Protein AF-A0A7U9SQS8-F1 (afdb_monomer_lite)

Sequence (152 aa):
MKLLNTPFRVYKDAERRGDTAVMERAMGYVGEFADKAEDYQKKAEKGMEEDAKEAREKAKTEQENAIRKRKEERDEQEKRIAESRKEDTDTVSISENGKDALDGKTDPVQTGADNGIPVEETADAIKMEPVIYTKTGEASKSESGTNISVSV

Radius of gyration: 37.72 Å; chains: 1; bounding box: 74×53×96 Å

pLDDT: mean 76.4, std 20.04, range [33.5, 96.25]

Secondary structure (DSSP, 8-state):
--TTHHHHHHHHHHHHHT-HHHHHHHHHHHHHHHHHHHHHHHHHHHHHHHHHHHHHHHHHHHHHHHHHHHHHHHHHHHHHHHHHHHH-----PPPHHHHHHHHTT-----------------TTS---PPPEEPTTS-EE------------

Structure (mmCIF, N/CA/C/O backbone):
data_AF-A0A7U9SQS8-F1
#
_entry.id   AF-A0A7U9SQS8-F1
#
loop_
_atom_site.group_PDB
_atom_site.id
_atom_site.type_symbol
_atom_site.label_atom_id
_atom_site.label_alt_id
_atom_site.label_comp_id
_atom_site.label_asym_id
_atom_site.label_entity_id
_atom_site.label_seq_id
_atom_site.pdbx_PDB_ins_code
_atom_site.Cartn_x
_atom_site.Cartn_y
_atom_site.Cartn_z
_atom_site.occupancy
_atom_site.B_iso_or_equiv
_atom_site.auth_seq_id
_atom_site.auth_comp_id
_atom_site.auth_asym_id
_atom_site.auth_atom_id
_atom_site.pdbx_PDB_model_num
ATOM 1 N N . MET A 1 1 ? 3.828 -3.841 -18.978 1.00 61.91 1 MET A N 1
ATOM 2 C CA . MET A 1 1 ? 4.239 -2.457 -19.308 1.00 61.91 1 MET A CA 1
ATOM 3 C C . MET A 1 1 ? 4.655 -2.365 -20.772 1.00 61.91 1 MET A C 1
ATOM 5 O O . MET A 1 1 ? 5.559 -3.081 -21.175 1.00 61.91 1 MET A O 1
ATOM 9 N N . LYS A 1 2 ? 4.000 -1.521 -21.582 1.00 73.62 2 LYS A N 1
ATOM 10 C CA . LYS A 1 2 ? 4.376 -1.330 -23.001 1.00 73.62 2 LYS A CA 1
ATOM 11 C C . LYS A 1 2 ? 5.595 -0.412 -23.189 1.00 73.62 2 LYS A C 1
ATOM 13 O O . LYS A 1 2 ? 6.241 -0.510 -24.224 1.00 73.62 2 LYS A O 1
ATOM 18 N N . LEU A 1 3 ? 5.926 0.423 -22.196 1.00 76.75 3 LEU A N 1
ATOM 19 C CA . LEU A 1 3 ? 7.008 1.414 -22.287 1.00 76.75 3 LEU A CA 1
ATOM 20 C C . LEU A 1 3 ? 8.401 0.798 -22.477 1.00 76.75 3 LEU A C 1
ATOM 22 O O . LEU A 1 3 ? 9.167 1.298 -23.289 1.00 76.75 3 LEU A O 1
ATOM 26 N N . LEU A 1 4 ? 8.705 -0.317 -21.806 1.00 83.62 4 LEU A N 1
ATOM 27 C CA . LEU A 1 4 ? 10.008 -0.982 -21.936 1.00 83.62 4 LEU A CA 1
ATOM 28 C C . LEU A 1 4 ? 10.116 -1.848 -23.202 1.00 83.62 4 LEU A C 1
ATOM 30 O O . LEU A 1 4 ? 11.206 -2.089 -23.709 1.00 83.62 4 LEU A O 1
ATOM 34 N N . ASN A 1 5 ? 8.988 -2.292 -23.762 1.00 88.31 5 ASN A N 1
ATOM 35 C CA . ASN A 1 5 ? 8.987 -3.197 -24.915 1.00 88.31 5 ASN A CA 1
ATOM 36 C C . ASN A 1 5 ? 9.565 -2.554 -26.180 1.00 88.31 5 ASN A C 1
ATOM 38 O O . ASN A 1 5 ? 10.210 -3.237 -26.972 1.00 88.31 5 ASN A O 1
ATOM 42 N N . THR A 1 6 ? 9.322 -1.262 -26.394 1.00 89.44 6 THR A N 1
ATOM 43 C CA . THR A 1 6 ? 9.810 -0.548 -27.579 1.00 89.44 6 THR A CA 1
ATOM 44 C C . THR A 1 6 ? 11.341 -0.465 -27.617 1.00 89.44 6 THR A C 1
ATOM 46 O O . THR A 1 6 ? 11.913 -0.950 -28.595 1.00 89.44 6 THR A O 1
ATOM 49 N N . PRO A 1 7 ? 12.038 0.055 -26.587 1.00 91.69 7 PRO A N 1
ATOM 50 C CA . PRO A 1 7 ? 13.498 0.090 -26.597 1.00 91.69 7 PRO A CA 1
ATOM 51 C C . PRO A 1 7 ? 14.131 -1.309 -26.608 1.00 91.69 7 PRO A C 1
ATOM 53 O O . PRO A 1 7 ? 15.111 -1.507 -27.318 1.00 91.69 7 PRO A O 1
ATOM 56 N N . PHE A 1 8 ? 13.537 -2.320 -25.958 1.00 91.62 8 PHE A N 1
ATOM 57 C CA . PHE A 1 8 ? 14.042 -3.698 -26.060 1.00 91.62 8 PHE A CA 1
ATOM 58 C C . PHE A 1 8 ? 13.948 -4.290 -27.473 1.00 91.62 8 PHE A C 1
ATOM 60 O O . PHE A 1 8 ? 14.795 -5.093 -27.863 1.00 91.62 8 PHE A O 1
ATOM 67 N N . ARG A 1 9 ? 12.935 -3.917 -28.263 1.00 93.00 9 ARG A N 1
ATOM 68 C CA . ARG A 1 9 ? 12.841 -4.340 -29.672 1.00 93.00 9 ARG A CA 1
ATOM 69 C C . ARG A 1 9 ? 13.923 -3.685 -30.520 1.00 93.00 9 ARG A C 1
ATOM 71 O O . ARG A 1 9 ? 14.592 -4.382 -31.272 1.00 93.00 9 ARG A O 1
ATOM 78 N N . VAL A 1 10 ? 14.129 -2.381 -30.336 1.00 93.62 10 VAL A N 1
ATOM 79 C CA . VAL A 1 10 ? 15.185 -1.628 -31.029 1.00 93.62 10 VAL A CA 1
ATOM 80 C C . VAL A 1 10 ? 16.565 -2.183 -30.681 1.00 93.62 10 VAL A C 1
ATOM 82 O O . VAL A 1 10 ? 17.372 -2.388 -31.581 1.00 93.62 10 VAL A O 1
ATOM 85 N N . TYR A 1 11 ? 16.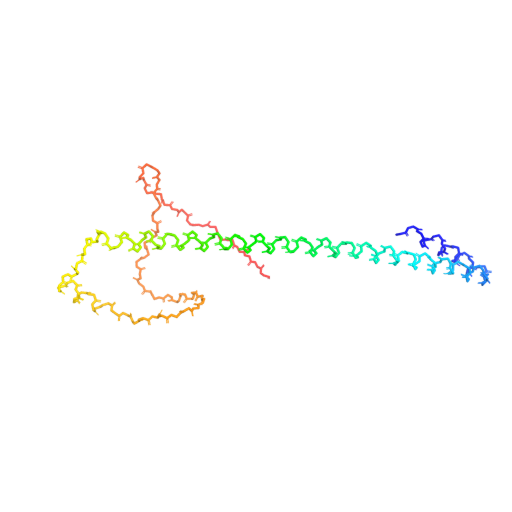804 -2.506 -29.408 1.00 93.94 11 TYR A N 1
ATOM 86 C CA . TYR A 1 11 ? 18.038 -3.148 -28.961 1.00 93.94 11 TYR A CA 1
ATOM 87 C C . TYR A 1 11 ? 18.288 -4.472 -29.694 1.00 93.94 11 TYR A C 1
ATOM 89 O O . TYR A 1 11 ? 19.339 -4.646 -30.296 1.00 93.94 11 TYR A O 1
ATOM 97 N N . LYS A 1 12 ? 17.297 -5.375 -29.728 1.00 94.25 12 LYS A N 1
ATOM 98 C CA . LYS A 1 12 ? 17.417 -6.679 -30.408 1.00 94.25 12 LYS A CA 1
ATOM 99 C C . LYS A 1 12 ? 17.632 -6.552 -31.915 1.00 94.25 12 LYS A C 1
ATOM 101 O O . LYS A 1 12 ? 18.311 -7.377 -32.519 1.00 94.25 12 LYS A O 1
ATOM 106 N N . ASP A 1 13 ? 17.035 -5.546 -32.545 1.00 94.75 13 ASP A N 1
ATOM 107 C CA . ASP A 1 13 ? 17.231 -5.296 -33.972 1.00 94.75 13 ASP A CA 1
ATOM 108 C C . ASP A 1 13 ? 18.623 -4.710 -34.262 1.00 94.75 13 ASP A C 1
ATOM 110 O O . ASP A 1 13 ? 19.235 -5.070 -35.269 1.00 94.75 13 ASP A O 1
ATOM 114 N N . ALA A 1 14 ? 19.142 -3.857 -33.374 1.00 95.12 14 ALA A N 1
ATOM 115 C CA . ALA A 1 14 ? 20.499 -3.317 -33.443 1.00 95.12 14 ALA A CA 1
ATOM 116 C C . ALA A 1 14 ? 21.565 -4.390 -33.171 1.00 95.12 14 ALA A C 1
ATOM 118 O O . ALA A 1 14 ? 22.563 -4.452 -33.884 1.00 95.12 14 ALA A O 1
ATOM 119 N N . GLU A 1 15 ? 21.307 -5.295 -32.227 1.00 93.94 15 GLU A N 1
ATOM 120 C CA . GLU A 1 15 ? 22.159 -6.443 -31.903 1.00 93.94 15 GLU A CA 1
ATOM 121 C C . GLU A 1 15 ? 22.379 -7.341 -33.127 1.00 93.94 15 GLU A C 1
ATOM 123 O O . GLU A 1 15 ? 23.516 -7.657 -33.471 1.00 93.94 15 GLU A O 1
ATOM 128 N N . ARG A 1 16 ? 21.312 -7.663 -33.877 1.00 94.62 16 ARG A N 1
ATOM 129 C CA . ARG A 1 16 ? 21.425 -8.441 -35.128 1.00 94.62 16 ARG A CA 1
ATOM 130 C C . ARG A 1 16 ? 22.241 -7.742 -36.216 1.00 94.62 16 ARG A C 1
ATOM 132 O O . ARG A 1 16 ? 22.755 -8.411 -37.107 1.00 94.62 16 ARG A O 1
ATOM 139 N N . ARG A 1 17 ? 22.310 -6.411 -36.183 1.00 94.31 17 ARG A N 1
ATOM 140 C CA . ARG A 1 17 ? 23.072 -5.591 -37.138 1.00 94.31 17 ARG A CA 1
ATOM 141 C C . ARG A 1 17 ? 24.488 -5.276 -36.649 1.00 94.31 17 ARG A C 1
ATOM 143 O O . ARG A 1 17 ? 25.264 -4.732 -37.425 1.00 94.31 17 ARG A O 1
ATOM 150 N N . GLY A 1 18 ? 24.818 -5.606 -35.399 1.00 94.56 18 GLY A N 1
ATOM 151 C CA . GLY A 1 18 ? 26.084 -5.239 -34.765 1.00 94.56 18 GLY A CA 1
ATOM 152 C C . GLY A 1 18 ? 26.231 -3.738 -34.484 1.00 94.56 18 GLY A C 1
ATOM 153 O O . GLY A 1 18 ? 27.351 -3.263 -34.329 1.00 94.56 18 GLY A O 1
ATOM 154 N N . ASP A 1 19 ? 25.130 -2.980 -34.436 1.00 96.25 19 ASP A N 1
ATOM 155 C CA . ASP A 1 19 ? 25.161 -1.529 -34.209 1.00 96.25 19 ASP A CA 1
ATOM 156 C C . ASP A 1 19 ? 25.175 -1.213 -32.706 1.00 96.25 19 ASP A C 1
ATOM 158 O O . ASP A 1 19 ? 24.134 -1.121 -32.046 1.00 96.25 19 ASP A O 1
ATOM 162 N N . THR A 1 20 ? 26.379 -1.073 -32.151 1.00 94.62 20 THR A N 1
ATOM 163 C CA . THR A 1 20 ? 26.595 -0.824 -30.718 1.00 94.62 20 THR A CA 1
ATOM 164 C C . THR A 1 20 ? 26.097 0.539 -30.258 1.00 94.62 20 THR A C 1
ATOM 166 O O . THR A 1 20 ? 25.561 0.642 -29.155 1.00 94.62 20 THR A O 1
ATOM 169 N N . ALA A 1 21 ? 26.172 1.565 -31.106 1.00 95.75 21 ALA A N 1
ATOM 170 C CA . ALA A 1 21 ? 25.711 2.906 -30.762 1.00 95.75 21 ALA A CA 1
ATOM 171 C C . ALA A 1 21 ? 24.186 2.945 -30.564 1.00 95.75 21 ALA A C 1
ATOM 173 O O . ALA A 1 21 ? 23.678 3.571 -29.628 1.00 95.75 21 ALA A O 1
ATOM 174 N N . VAL A 1 22 ? 23.434 2.242 -31.418 1.00 94.75 22 VAL A N 1
ATOM 175 C CA . VAL A 1 22 ? 21.973 2.144 -31.278 1.00 94.75 22 VAL A CA 1
ATOM 176 C C . VAL A 1 22 ? 21.582 1.266 -30.086 1.00 94.75 22 VAL A C 1
ATOM 178 O O . VAL A 1 22 ? 20.607 1.587 -29.402 1.00 94.75 22 VAL A O 1
ATOM 181 N N . MET A 1 23 ? 22.347 0.210 -29.790 1.00 94.12 23 MET A N 1
ATOM 182 C CA . MET A 1 23 ? 22.143 -0.611 -28.590 1.00 94.12 23 MET A CA 1
ATOM 183 C C . MET A 1 23 ? 22.276 0.212 -27.302 1.00 94.12 23 MET A C 1
ATOM 185 O O . MET A 1 23 ? 21.366 0.192 -26.469 1.00 94.12 23 MET A O 1
ATOM 189 N N . GLU A 1 24 ? 23.362 0.974 -27.157 1.00 93.75 24 GLU A N 1
ATOM 190 C CA . GLU A 1 24 ? 23.597 1.829 -25.984 1.00 93.75 24 GLU A CA 1
ATOM 191 C C . GLU A 1 24 ? 22.494 2.871 -25.820 1.00 93.75 24 GLU A C 1
ATOM 193 O O . GLU A 1 24 ? 21.925 3.029 -24.737 1.00 93.75 24 GLU A O 1
ATOM 198 N N . ARG A 1 25 ? 22.111 3.531 -26.916 1.00 94.50 25 ARG A N 1
ATOM 199 C CA . ARG A 1 25 ? 21.038 4.525 -26.894 1.00 94.50 25 ARG A CA 1
ATOM 200 C C . ARG A 1 25 ? 19.691 3.918 -26.492 1.00 94.50 25 ARG A C 1
ATOM 202 O O . ARG A 1 25 ? 18.950 4.534 -25.727 1.00 94.50 25 ARG A O 1
ATOM 209 N N . ALA A 1 26 ? 19.360 2.724 -26.987 1.00 94.88 26 ALA A N 1
ATOM 210 C CA . ALA A 1 26 ? 18.127 2.030 -26.623 1.00 94.88 26 ALA A CA 1
ATOM 211 C C . ALA A 1 26 ? 18.088 1.684 -25.125 1.00 94.88 26 ALA A C 1
ATOM 213 O O . ALA A 1 26 ? 17.056 1.878 -24.481 1.00 94.88 26 ALA A O 1
ATOM 214 N N . MET A 1 27 ? 19.213 1.237 -24.563 1.00 91.75 27 MET A N 1
ATOM 215 C CA . MET A 1 27 ? 19.339 0.964 -23.129 1.00 91.75 27 MET A CA 1
ATOM 216 C C . MET A 1 27 ? 19.302 2.238 -22.277 1.00 91.75 27 MET A C 1
ATOM 218 O O . MET A 1 27 ? 18.712 2.220 -21.200 1.00 91.75 27 MET A O 1
ATOM 222 N N . GLY A 1 28 ? 19.834 3.358 -22.774 1.00 93.44 28 GLY A N 1
ATOM 223 C CA . GLY A 1 28 ? 19.705 4.663 -22.116 1.00 93.44 28 GLY A CA 1
ATOM 224 C C . GLY A 1 28 ? 18.242 5.060 -21.894 1.00 93.44 28 GLY A C 1
ATOM 225 O O . GLY A 1 28 ? 17.854 5.407 -20.781 1.00 93.44 28 GLY A O 1
ATOM 226 N N . TYR A 1 29 ? 17.392 4.888 -22.913 1.00 92.12 29 TYR A N 1
ATOM 227 C CA . TYR A 1 29 ? 15.953 5.128 -22.767 1.00 92.12 29 TYR A CA 1
ATOM 228 C C . TYR A 1 29 ? 15.299 4.196 -21.738 1.00 92.12 29 TYR A C 1
ATOM 230 O O . TYR A 1 29 ? 14.421 4.633 -20.999 1.00 92.12 29 TYR A O 1
ATOM 238 N N . VAL A 1 30 ? 15.710 2.923 -21.664 1.00 91.62 30 VAL A N 1
ATOM 239 C CA . VAL A 1 30 ? 15.204 1.985 -20.643 1.00 91.62 30 VAL A CA 1
ATOM 240 C C . VAL A 1 30 ? 15.478 2.513 -19.237 1.00 91.62 30 VAL A C 1
ATOM 242 O O . VAL A 1 30 ? 14.556 2.499 -18.423 1.00 91.62 30 VAL A O 1
ATOM 245 N N . GLY A 1 31 ? 16.693 3.007 -18.979 1.00 89.75 31 GLY A N 1
ATOM 246 C CA . GLY A 1 31 ? 17.068 3.603 -17.694 1.00 89.75 31 GLY A CA 1
ATOM 247 C C . GLY A 1 31 ? 16.161 4.773 -17.315 1.00 89.75 31 GLY A C 1
ATOM 248 O O . GLY A 1 31 ? 15.501 4.730 -16.283 1.00 89.75 31 GLY A O 1
ATOM 249 N N . GLU A 1 32 ? 15.999 5.753 -18.207 1.00 89.75 32 GLU A N 1
ATOM 250 C CA . GLU A 1 32 ? 15.150 6.925 -17.941 1.00 89.75 32 GLU A CA 1
ATOM 251 C C . GLU A 1 32 ? 13.685 6.570 -17.641 1.00 89.75 32 GLU A C 1
ATOM 253 O O . GLU A 1 32 ? 13.015 7.246 -16.855 1.00 89.75 32 GLU A O 1
ATOM 258 N N . PHE A 1 33 ? 13.143 5.546 -18.309 1.00 88.62 33 PHE A N 1
ATOM 259 C CA . PHE A 1 33 ? 11.776 5.094 -18.057 1.00 88.62 33 PHE A CA 1
ATOM 260 C C . PHE A 1 33 ? 11.659 4.275 -16.773 1.00 88.62 33 PHE A C 1
ATOM 262 O O . PHE A 1 33 ? 10.618 4.358 -16.120 1.00 88.62 33 PHE A O 1
ATOM 269 N N . ALA A 1 34 ? 12.687 3.502 -16.420 1.00 88.31 34 ALA A N 1
ATOM 270 C CA . ALA A 1 34 ? 12.734 2.767 -15.164 1.00 88.31 34 ALA A CA 1
ATOM 271 C C . ALA A 1 34 ? 12.757 3.734 -13.974 1.00 88.31 34 ALA A C 1
ATOM 273 O O . ALA A 1 34 ? 11.895 3.623 -13.105 1.00 88.31 34 ALA A O 1
ATOM 274 N N . ASP A 1 35 ? 13.628 4.745 -14.010 1.00 90.75 35 ASP A N 1
ATOM 275 C CA . ASP A 1 35 ? 13.752 5.749 -12.946 1.00 90.75 35 ASP A CA 1
ATOM 276 C C . ASP A 1 35 ? 12.431 6.504 -12.734 1.00 90.75 35 ASP A C 1
ATOM 278 O O . ASP A 1 35 ? 11.912 6.606 -11.623 1.00 90.75 35 ASP A O 1
ATOM 282 N N . LYS A 1 36 ? 11.805 6.967 -13.826 1.00 90.12 36 LYS A N 1
ATOM 283 C CA . LYS A 1 36 ? 10.499 7.642 -13.754 1.00 90.12 36 LYS A CA 1
ATOM 284 C C . LYS A 1 36 ? 9.414 6.726 -13.195 1.00 90.12 36 LYS A C 1
ATOM 286 O O . LYS A 1 36 ? 8.568 7.182 -12.428 1.00 90.12 36 LYS A O 1
ATOM 291 N N . ALA A 1 37 ? 9.390 5.457 -13.602 1.00 90.06 37 ALA A N 1
ATOM 292 C CA . ALA A 1 37 ? 8.409 4.501 -13.101 1.00 90.06 37 ALA A CA 1
ATOM 293 C C . ALA A 1 37 ? 8.582 4.260 -11.596 1.00 90.06 37 ALA A C 1
ATOM 295 O O . ALA A 1 37 ? 7.585 4.233 -10.875 1.00 90.06 37 ALA A O 1
ATOM 296 N N . GLU A 1 38 ? 9.825 4.154 -11.128 1.00 90.69 38 GLU A N 1
ATOM 297 C CA . GLU A 1 38 ? 10.148 4.022 -9.710 1.00 90.69 38 GLU A CA 1
ATOM 298 C C . GLU A 1 38 ? 9.692 5.253 -8.913 1.00 90.69 38 GLU A C 1
ATOM 300 O O . GLU A 1 38 ? 9.050 5.112 -7.872 1.00 90.69 38 GLU A O 1
ATOM 305 N N . ASP A 1 39 ? 9.925 6.464 -9.422 1.00 94.00 39 ASP A N 1
ATOM 306 C CA . ASP A 1 39 ? 9.468 7.699 -8.777 1.00 94.00 39 ASP A CA 1
ATOM 307 C C . ASP A 1 39 ? 7.942 7.765 -8.637 1.00 94.00 39 ASP A C 1
ATOM 309 O O . ASP A 1 39 ? 7.417 8.190 -7.602 1.00 94.00 39 ASP A O 1
ATOM 313 N N . TYR A 1 40 ? 7.203 7.355 -9.672 1.00 92.19 40 TYR A N 1
ATOM 314 C CA . TYR A 1 40 ? 5.743 7.285 -9.599 1.00 92.19 40 TYR A CA 1
ATOM 315 C C . TYR A 1 40 ? 5.270 6.200 -8.636 1.00 92.19 40 TYR A C 1
ATOM 317 O O . TYR A 1 40 ? 4.321 6.435 -7.888 1.00 92.19 40 TYR A O 1
ATOM 325 N N . GLN A 1 41 ? 5.938 5.046 -8.619 1.00 93.00 41 GLN A N 1
ATOM 326 C CA . GLN A 1 41 ? 5.637 3.974 -7.679 1.00 93.00 41 GLN A CA 1
ATOM 327 C C . GLN A 1 41 ? 5.832 4.441 -6.235 1.00 93.00 41 GLN A C 1
ATOM 329 O O . GLN A 1 41 ? 4.910 4.309 -5.438 1.00 93.00 41 GLN A O 1
ATOM 334 N N . LYS A 1 42 ? 6.969 5.072 -5.918 1.00 96.06 42 LYS A N 1
ATOM 335 C CA . LYS A 1 42 ? 7.250 5.621 -4.582 1.00 96.06 42 LYS A CA 1
ATOM 336 C C . LYS A 1 42 ? 6.198 6.637 -4.144 1.00 96.06 42 LYS A C 1
ATOM 338 O O . LYS A 1 42 ? 5.757 6.618 -2.999 1.00 96.06 42 LYS A O 1
ATOM 343 N N . LYS A 1 43 ? 5.769 7.526 -5.047 1.00 94.94 43 LYS A N 1
ATOM 344 C CA . LYS A 1 43 ? 4.706 8.504 -4.752 1.00 94.94 43 LYS A CA 1
ATOM 345 C C . LYS A 1 43 ? 3.367 7.829 -4.463 1.00 94.94 43 LYS A C 1
ATOM 347 O O . LYS A 1 43 ? 2.682 8.234 -3.529 1.00 94.94 43 LYS A O 1
ATOM 352 N N . ALA A 1 44 ? 3.003 6.819 -5.250 1.00 94.69 44 ALA A N 1
ATOM 353 C CA . ALA A 1 44 ? 1.766 6.071 -5.055 1.00 94.69 44 ALA A CA 1
ATOM 354 C C . ALA A 1 44 ? 1.785 5.271 -3.744 1.00 94.69 44 ALA A C 1
ATOM 356 O O . ALA A 1 44 ? 0.821 5.314 -2.985 1.00 94.69 44 ALA A O 1
ATOM 357 N N . GLU A 1 45 ? 2.899 4.598 -3.455 1.00 94.19 45 GLU A N 1
ATOM 358 C CA . GLU A 1 45 ? 3.094 3.832 -2.225 1.00 94.19 45 GLU A CA 1
ATOM 359 C C . GLU A 1 45 ? 3.015 4.729 -0.990 1.00 94.19 45 GLU A C 1
ATOM 361 O O . GLU A 1 45 ? 2.289 4.410 -0.052 1.00 94.19 45 GLU A O 1
ATOM 366 N N . LYS A 1 46 ? 3.664 5.900 -1.026 1.00 95.31 46 LYS A N 1
ATOM 367 C CA . LYS A 1 46 ? 3.579 6.881 0.059 1.00 95.31 46 LYS A CA 1
ATOM 368 C C . LYS A 1 46 ? 2.138 7.335 0.317 1.00 95.31 46 LYS A C 1
ATOM 370 O O . LYS A 1 46 ? 1.724 7.389 1.470 1.00 95.31 46 LYS A O 1
ATOM 375 N N . GLY A 1 47 ? 1.374 7.625 -0.740 1.00 92.69 47 GLY A N 1
ATOM 376 C CA . GLY A 1 47 ? -0.040 7.991 -0.607 1.00 92.69 47 GLY A CA 1
ATOM 377 C C . GLY A 1 47 ? -0.875 6.872 0.023 1.00 92.69 47 GLY A C 1
ATOM 378 O O . GLY A 1 47 ? -1.604 7.108 0.979 1.00 92.69 47 GLY A O 1
ATOM 379 N N . MET A 1 48 ? -0.701 5.631 -0.440 1.00 94.69 48 MET A N 1
ATOM 380 C CA . MET A 1 48 ? -1.386 4.473 0.146 1.00 94.69 48 MET A CA 1
ATOM 381 C C . MET A 1 48 ? -1.000 4.225 1.608 1.00 94.69 48 MET A C 1
ATOM 383 O O . MET A 1 48 ? -1.844 3.813 2.403 1.00 94.69 48 MET A O 1
ATOM 387 N N . GLU A 1 49 ? 0.265 4.437 1.974 1.00 95.25 49 GLU A N 1
ATOM 388 C CA . GLU A 1 49 ? 0.723 4.271 3.352 1.00 95.25 49 GLU A CA 1
ATOM 389 C C . GLU A 1 49 ? 0.084 5.311 4.285 1.00 95.25 49 GLU A C 1
ATOM 391 O O . GLU A 1 49 ? -0.329 4.966 5.395 1.00 95.25 49 GLU A O 1
ATOM 396 N N . GLU A 1 50 ? -0.019 6.567 3.844 1.00 94.69 50 GLU A N 1
ATOM 397 C CA . GLU A 1 50 ? -0.684 7.640 4.590 1.00 94.69 50 GLU A CA 1
ATOM 398 C C . GLU A 1 50 ? -2.175 7.331 4.796 1.00 94.69 50 GLU A C 1
ATOM 400 O O . GLU A 1 50 ? -2.638 7.327 5.940 1.00 94.69 50 GLU A O 1
ATOM 405 N N . ASP A 1 51 ? -2.889 6.940 3.737 1.00 93.06 51 ASP A N 1
ATOM 406 C CA . ASP A 1 51 ? -4.302 6.545 3.815 1.00 93.06 51 ASP A CA 1
ATOM 407 C C . ASP A 1 51 ? -4.510 5.346 4.757 1.00 93.06 51 ASP A C 1
ATOM 409 O O . ASP A 1 51 ? -5.434 5.315 5.578 1.00 93.06 51 ASP A O 1
ATOM 413 N N . ALA A 1 52 ? -3.625 4.348 4.685 1.00 94.25 52 ALA A N 1
ATOM 414 C CA . ALA A 1 52 ? -3.684 3.173 5.547 1.00 94.25 52 ALA A CA 1
ATOM 415 C C . ALA A 1 52 ? -3.432 3.520 7.022 1.00 94.25 52 ALA A C 1
ATOM 417 O O . ALA A 1 52 ? -4.073 2.943 7.907 1.00 94.25 52 ALA A O 1
ATOM 418 N N . LYS A 1 53 ? -2.513 4.451 7.309 1.00 96.25 53 LYS A N 1
ATOM 419 C CA . LYS A 1 53 ? -2.280 4.953 8.671 1.00 96.25 53 LYS A CA 1
ATOM 420 C C . LYS A 1 53 ? -3.503 5.700 9.191 1.00 96.25 53 LYS A C 1
ATOM 422 O O . LYS A 1 53 ? -3.942 5.415 10.302 1.00 96.25 53 LYS A O 1
ATOM 427 N N . GLU A 1 54 ? -4.096 6.579 8.388 1.00 95.19 54 GLU A N 1
ATOM 428 C CA . GLU A 1 54 ? -5.294 7.323 8.785 1.00 95.19 54 GLU A CA 1
ATOM 429 C C . GLU A 1 54 ? -6.474 6.388 9.090 1.00 95.19 54 GLU A C 1
ATOM 431 O O . GLU A 1 54 ? -7.133 6.525 10.123 1.00 95.19 54 GLU A O 1
ATOM 436 N N . ALA A 1 55 ? -6.711 5.388 8.237 1.00 95.50 55 ALA A N 1
ATOM 437 C CA . ALA A 1 55 ? -7.757 4.394 8.459 1.00 95.50 55 ALA A CA 1
ATOM 438 C C . ALA A 1 55 ? -7.530 3.585 9.748 1.00 95.50 55 ALA A C 1
ATOM 440 O O . ALA A 1 55 ? -8.479 3.322 10.490 1.00 95.50 55 ALA A O 1
ATOM 441 N N . ARG A 1 56 ? -6.276 3.220 10.050 1.00 94.88 56 ARG A N 1
ATOM 442 C CA . ARG A 1 56 ? -5.922 2.513 11.291 1.00 94.88 56 ARG A CA 1
ATOM 443 C C . ARG A 1 56 ? -6.164 3.363 12.535 1.00 94.88 56 ARG A C 1
ATOM 445 O O . ARG A 1 56 ? -6.722 2.850 13.502 1.00 94.88 56 ARG A O 1
ATOM 452 N N . GLU A 1 57 ? -5.788 4.639 12.516 1.00 95.75 57 GLU A N 1
ATOM 453 C CA . GLU A 1 57 ? -6.025 5.551 13.645 1.00 95.75 57 GLU A CA 1
ATOM 454 C C . GLU A 1 57 ? -7.527 5.779 13.879 1.00 95.75 57 GLU A C 1
ATOM 456 O O . GLU A 1 57 ? -8.006 5.700 15.013 1.00 95.75 57 GLU A O 1
ATOM 461 N N . LYS A 1 58 ? -8.313 5.959 12.810 1.00 95.75 58 LYS A N 1
ATOM 462 C CA . LYS A 1 58 ? -9.780 6.039 12.905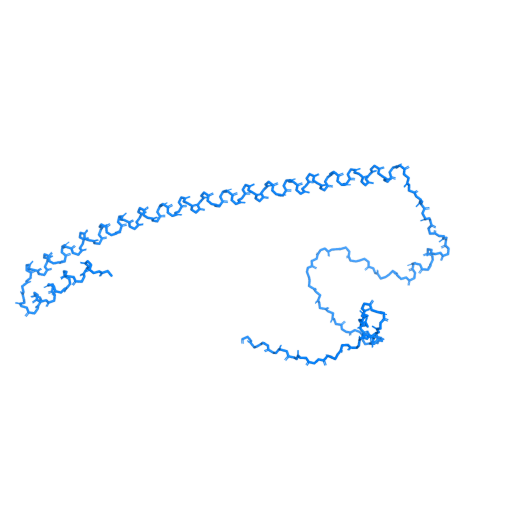 1.00 95.75 58 LYS A CA 1
ATOM 463 C C . LYS A 1 58 ? -10.377 4.769 13.513 1.00 95.75 58 LYS A C 1
ATOM 465 O O . LYS A 1 58 ? -11.117 4.850 14.488 1.00 95.75 58 LYS A O 1
ATOM 470 N N . ALA A 1 59 ? -9.978 3.594 13.031 1.00 95.44 59 ALA A N 1
ATOM 471 C CA . ALA A 1 59 ? -10.463 2.328 13.578 1.00 95.44 59 ALA A CA 1
ATOM 472 C C . ALA A 1 59 ? -10.099 2.150 15.064 1.00 95.44 59 ALA A C 1
ATOM 474 O O . ALA A 1 59 ? -10.927 1.710 15.863 1.00 95.44 59 ALA A O 1
ATOM 475 N N . LYS A 1 60 ? -8.877 2.527 15.460 1.00 96.19 60 LYS A N 1
ATOM 476 C CA . LYS A 1 60 ? -8.427 2.444 16.855 1.00 96.19 60 LYS A CA 1
ATOM 477 C C . LYS A 1 60 ? -9.215 3.387 17.765 1.00 96.19 60 LYS A C 1
ATOM 479 O O . LYS A 1 60 ? -9.657 2.975 18.835 1.00 96.19 60 LYS A O 1
ATOM 484 N N . THR A 1 61 ? -9.438 4.628 17.337 1.00 94.69 61 THR A N 1
ATOM 485 C CA . THR A 1 61 ? -10.217 5.605 18.117 1.00 94.69 61 THR A CA 1
ATOM 486 C C . THR A 1 61 ? -11.687 5.196 18.241 1.00 94.69 61 THR A C 1
ATOM 488 O O . THR A 1 61 ? -12.273 5.323 19.316 1.00 94.69 61 THR A O 1
ATOM 491 N N . GLU A 1 62 ? -12.295 4.641 17.192 1.00 95.69 62 GLU A N 1
ATOM 492 C CA . GLU A 1 62 ? -13.646 4.070 17.254 1.00 95.69 62 GLU A CA 1
ATOM 493 C C . GLU A 1 62 ? -13.720 2.880 18.218 1.00 95.69 62 GLU A C 1
ATOM 495 O O . GLU A 1 62 ? -14.633 2.808 19.046 1.00 95.69 62 GLU A O 1
ATOM 500 N N . GLN A 1 63 ? -12.732 1.982 18.173 1.00 95.50 63 GLN A N 1
ATOM 501 C CA . GLN A 1 63 ? -12.638 0.845 19.086 1.00 95.50 63 GLN A CA 1
ATOM 502 C C . GLN A 1 63 ? -12.497 1.297 20.545 1.00 95.50 63 GLN A C 1
ATOM 504 O O . GLN A 1 63 ? -13.205 0.790 21.417 1.00 95.50 63 GLN A O 1
ATOM 509 N N . GLU A 1 64 ? -11.618 2.259 20.826 1.00 95.56 64 GLU A N 1
ATOM 510 C CA . GLU A 1 64 ? -11.435 2.809 22.171 1.00 95.56 64 GLU A CA 1
ATOM 511 C C . GLU A 1 64 ? -12.717 3.475 22.687 1.00 95.56 64 GLU A C 1
ATOM 513 O O . GLU A 1 64 ? -13.127 3.227 23.824 1.00 95.56 64 GLU A O 1
ATOM 518 N N . ASN A 1 65 ? -13.408 4.244 21.841 1.00 95.44 65 ASN A N 1
ATOM 519 C CA . ASN A 1 65 ? -14.694 4.847 22.187 1.00 95.44 65 ASN A CA 1
ATOM 520 C C . ASN A 1 65 ? -15.771 3.790 22.476 1.00 95.44 65 ASN A C 1
ATOM 522 O O . ASN A 1 65 ? -16.527 3.930 23.439 1.00 95.44 65 ASN A O 1
ATOM 526 N N . ALA A 1 66 ? -15.833 2.713 21.691 1.00 94.44 66 ALA A N 1
ATOM 527 C CA . ALA A 1 66 ? -16.767 1.613 21.924 1.00 94.44 66 ALA A CA 1
ATOM 528 C C . ALA A 1 66 ? -16.474 0.877 23.243 1.00 94.44 66 ALA A C 1
ATOM 530 O O . ALA A 1 66 ? -17.394 0.558 23.998 1.00 94.44 66 ALA A O 1
ATOM 531 N N . ILE A 1 67 ? -15.195 0.646 23.556 1.00 95.31 67 ILE A N 1
ATOM 532 C CA . ILE A 1 67 ? -14.777 0.049 24.832 1.00 95.31 67 ILE A CA 1
ATOM 533 C C . ILE A 1 67 ? -15.152 0.966 25.996 1.00 95.31 67 ILE A C 1
ATOM 535 O O . ILE A 1 67 ? -15.667 0.484 27.004 1.00 95.31 67 ILE A O 1
ATOM 539 N N . ARG A 1 68 ? -14.911 2.275 25.868 1.00 95.25 68 ARG A N 1
ATOM 540 C CA . ARG A 1 68 ? -15.248 3.255 26.902 1.00 95.25 68 ARG A CA 1
ATOM 541 C C . ARG A 1 68 ? -16.747 3.275 27.190 1.00 95.25 68 ARG A C 1
ATOM 543 O O . ARG A 1 68 ? -17.118 3.120 28.348 1.00 95.25 68 ARG A O 1
ATOM 550 N N . LYS A 1 69 ? -17.591 3.361 26.156 1.00 96.06 69 LYS A N 1
ATOM 551 C CA . LYS A 1 69 ? -19.055 3.306 26.312 1.00 96.06 69 LYS A CA 1
ATOM 552 C C . LYS A 1 69 ? -19.509 2.024 27.004 1.00 96.06 69 LYS A C 1
ATOM 554 O O . LYS A 1 69 ? -20.270 2.082 27.959 1.00 96.06 69 LYS A O 1
ATOM 559 N N . ARG A 1 70 ? -18.966 0.871 26.599 1.00 94.75 70 ARG A N 1
ATOM 560 C CA . ARG A 1 70 ? -19.282 -0.414 27.241 1.00 94.75 70 ARG A CA 1
ATOM 561 C C . ARG A 1 70 ? -18.881 -0.439 28.718 1.00 94.75 70 ARG A C 1
ATOM 563 O O . ARG A 1 70 ? -19.592 -1.020 29.530 1.00 94.75 70 ARG A O 1
ATOM 570 N N . LYS A 1 71 ? -17.731 0.141 29.075 1.00 95.38 71 LYS A N 1
ATOM 571 C CA . LYS A 1 71 ? -17.305 0.242 30.479 1.00 95.38 71 LYS A CA 1
ATOM 572 C C . LYS A 1 71 ? -18.265 1.122 31.278 1.00 95.38 71 LYS A C 1
ATOM 574 O O . LYS A 1 71 ? -18.739 0.670 32.308 1.00 95.38 71 LYS A O 1
ATOM 579 N N . GLU A 1 72 ? -18.600 2.303 30.762 1.00 94.00 72 GLU A N 1
ATOM 580 C CA . GLU A 1 72 ? -19.548 3.227 31.399 1.00 94.00 72 GLU A CA 1
ATOM 581 C C . GLU A 1 72 ? -20.929 2.573 31.608 1.00 94.00 72 GLU A C 1
ATOM 583 O O . GLU A 1 72 ? -21.479 2.643 32.705 1.00 94.00 72 GLU A O 1
ATOM 588 N N . GLU A 1 73 ? -21.446 1.848 30.610 1.00 93.31 73 GLU A N 1
ATOM 589 C CA . GLU A 1 73 ? -22.703 1.092 30.718 1.00 93.31 73 GLU A CA 1
ATOM 590 C C . GLU A 1 73 ? -22.647 0.002 31.796 1.00 93.31 73 GLU A C 1
ATOM 592 O O . GLU A 1 73 ? -23.586 -0.136 32.583 1.00 93.31 73 GLU A O 1
ATOM 597 N N . ARG A 1 74 ? -21.552 -0.772 31.864 1.00 93.12 74 ARG A N 1
ATOM 598 C CA . ARG A 1 74 ? -21.386 -1.783 32.919 1.00 93.12 74 ARG A CA 1
ATOM 599 C C . ARG A 1 74 ? -21.314 -1.149 34.301 1.00 93.12 74 ARG A C 1
ATOM 601 O O . ARG A 1 74 ? -21.937 -1.669 35.219 1.00 93.12 74 ARG A O 1
ATOM 608 N N . ASP A 1 75 ? -20.574 -0.055 34.447 1.00 92.94 75 ASP A N 1
ATOM 609 C CA . ASP A 1 75 ? -20.417 0.628 35.731 1.00 92.94 75 ASP A CA 1
ATOM 610 C C . ASP A 1 75 ? -21.765 1.199 36.208 1.00 92.94 75 ASP A C 1
ATOM 612 O O . ASP A 1 75 ? -22.076 1.168 37.400 1.00 92.94 75 ASP A O 1
ATOM 616 N N . GLU A 1 76 ? -22.606 1.689 35.292 1.00 92.31 76 GLU A N 1
ATOM 617 C CA . GLU A 1 76 ? -23.962 2.131 35.622 1.00 92.31 76 GLU A CA 1
ATOM 618 C C . GLU A 1 76 ? -24.881 0.961 36.003 1.00 92.31 76 GLU A C 1
ATOM 620 O O . GLU A 1 76 ? -25.610 1.049 36.993 1.00 92.31 76 GLU A O 1
ATOM 625 N N . GLN A 1 77 ? -24.824 -0.158 35.274 1.00 89.25 77 GLN A N 1
ATOM 626 C CA . GLN A 1 77 ? -25.556 -1.377 35.637 1.00 89.25 77 GLN A CA 1
ATOM 627 C C . GLN A 1 77 ? -25.132 -1.907 37.010 1.00 89.25 77 GLN A C 1
ATOM 629 O O . GLN A 1 77 ? -25.984 -2.273 37.819 1.00 89.25 77 GLN A O 1
ATOM 634 N N . GLU A 1 78 ? -23.834 -1.909 37.303 1.00 89.25 78 GLU A N 1
ATOM 635 C CA . GLU A 1 78 ? -23.300 -2.348 38.588 1.00 89.25 78 GLU A CA 1
ATOM 636 C C . GLU A 1 78 ? -23.768 -1.439 39.727 1.00 89.25 78 GLU A C 1
ATOM 638 O O . GLU A 1 78 ? -24.190 -1.943 40.767 1.00 89.25 78 GLU A O 1
ATOM 643 N N . LYS A 1 79 ? -23.801 -0.115 39.520 1.00 92.06 79 LYS A N 1
ATOM 644 C CA . LYS A 1 79 ? -24.389 0.822 40.490 1.00 92.06 79 LYS A CA 1
ATOM 645 C C . LYS A 1 79 ? -25.866 0.530 40.748 1.00 92.06 79 LYS A C 1
ATOM 647 O O . LYS A 1 79 ? -26.247 0.458 41.911 1.00 92.06 79 LYS A O 1
ATOM 652 N N . ARG A 1 80 ? -26.670 0.297 39.702 1.00 88.31 80 ARG A N 1
ATOM 653 C CA . ARG A 1 80 ? -28.100 -0.047 39.843 1.00 88.31 80 ARG A CA 1
ATOM 654 C C . ARG A 1 80 ? -28.306 -1.361 40.602 1.00 88.31 80 ARG A C 1
ATOM 656 O O . ARG A 1 80 ? -29.182 -1.433 41.452 1.00 88.31 80 ARG A O 1
ATOM 663 N N . ILE A 1 81 ? -27.485 -2.382 40.341 1.00 84.88 81 ILE A N 1
ATOM 664 C CA . ILE A 1 81 ? -27.537 -3.667 41.064 1.00 84.88 81 ILE A CA 1
ATOM 665 C C . ILE A 1 81 ? -27.084 -3.500 42.521 1.00 84.88 81 ILE A C 1
ATOM 667 O O . ILE A 1 81 ? -27.654 -4.102 43.431 1.00 84.88 81 ILE A O 1
ATOM 671 N N . ALA A 1 82 ? -26.041 -2.706 42.768 1.00 83.69 82 ALA A N 1
ATOM 672 C CA . ALA A 1 82 ? -25.559 -2.432 44.117 1.00 83.69 82 ALA A CA 1
ATOM 673 C C . ALA A 1 82 ? -26.576 -1.623 44.936 1.00 83.69 82 ALA A C 1
ATOM 675 O O . ALA A 1 82 ? -26.699 -1.848 46.137 1.00 83.69 82 ALA A O 1
ATOM 676 N N . GLU A 1 83 ? -27.298 -0.701 44.301 1.00 81.94 83 GLU A N 1
ATOM 677 C CA . GLU A 1 83 ? -28.417 0.034 44.891 1.00 81.94 83 GLU A CA 1
ATOM 678 C C . GLU A 1 83 ? -29.605 -0.896 45.167 1.00 81.94 83 GLU A C 1
ATOM 680 O O . GLU A 1 83 ? -30.041 -0.983 46.311 1.00 81.94 83 GLU A O 1
ATOM 685 N N . SER A 1 84 ? -30.032 -1.710 44.195 1.00 75.25 84 SER A N 1
ATOM 686 C CA . SER A 1 84 ? -31.142 -2.655 44.391 1.00 75.25 84 SER A CA 1
ATOM 687 C C . SER A 1 84 ? -30.852 -3.708 45.467 1.00 75.25 84 SER A C 1
ATOM 689 O O . SER A 1 84 ? -31.751 -4.114 46.195 1.00 75.25 84 SER A O 1
ATOM 691 N N . ARG A 1 85 ? -29.592 -4.145 45.621 1.00 72.50 85 ARG A N 1
ATOM 692 C CA . ARG A 1 85 ? -29.184 -5.040 46.721 1.00 72.50 85 ARG A CA 1
ATOM 693 C C . ARG A 1 85 ? -29.301 -4.393 48.101 1.00 72.50 85 ARG A C 1
ATOM 695 O O . ARG A 1 85 ? -29.443 -5.121 49.079 1.00 72.50 85 ARG A O 1
ATOM 702 N N . LYS A 1 86 ? -29.192 -3.064 48.196 1.00 67.25 86 LYS A N 1
ATOM 703 C CA . LYS A 1 86 ? -29.347 -2.332 49.462 1.00 67.25 86 LYS A CA 1
ATOM 704 C C . LYS A 1 86 ? -30.809 -2.099 49.819 1.00 67.25 86 LYS A C 1
ATOM 706 O O . LYS A 1 86 ? -31.088 -1.957 51.004 1.00 67.25 86 LYS A O 1
ATOM 711 N N . GLU A 1 87 ? -31.692 -2.013 48.826 1.00 63.06 87 GLU A N 1
ATOM 712 C CA . GLU A 1 87 ? -33.054 -1.521 49.042 1.00 63.06 87 GLU A CA 1
ATOM 713 C C . GLU A 1 87 ? -34.081 -2.621 49.331 1.00 63.06 87 GLU A C 1
ATOM 715 O O . GLU A 1 87 ? -34.953 -2.369 50.142 1.00 63.06 87 GLU A O 1
ATOM 720 N N . ASP A 1 88 ? -33.943 -3.846 48.811 1.00 58.06 88 ASP A N 1
ATOM 721 C CA . ASP A 1 88 ? -34.774 -4.990 49.230 1.00 58.06 88 ASP A CA 1
ATOM 722 C C . ASP A 1 88 ? -34.145 -6.309 48.749 1.00 58.06 88 ASP A C 1
ATOM 724 O O . ASP A 1 88 ? -34.198 -6.655 47.567 1.00 58.06 88 ASP A O 1
ATOM 728 N N . THR A 1 89 ? -33.538 -7.080 49.655 1.00 58.88 89 THR A N 1
ATOM 729 C CA . THR A 1 89 ? -33.129 -8.465 49.364 1.00 58.88 89 THR A CA 1
ATOM 730 C C . THR A 1 89 ? -33.822 -9.433 50.311 1.00 58.88 89 THR A C 1
ATOM 732 O O . THR A 1 89 ? -33.492 -9.521 51.494 1.00 58.88 89 THR A O 1
ATOM 735 N N . ASP A 1 90 ? -34.772 -10.197 49.766 1.00 65.50 90 ASP A N 1
ATOM 736 C CA . ASP A 1 90 ? -35.325 -11.372 50.434 1.00 65.50 90 ASP A CA 1
ATOM 737 C C . ASP A 1 90 ? -34.193 -12.395 50.605 1.00 65.50 90 ASP A C 1
ATOM 739 O O . ASP A 1 90 ? -33.679 -12.980 49.645 1.00 65.50 90 ASP A O 1
ATOM 743 N N . THR A 1 91 ? -33.695 -12.505 51.834 1.00 63.38 91 THR A N 1
ATOM 744 C CA . THR A 1 91 ? -32.518 -13.313 52.143 1.00 63.38 91 THR A CA 1
ATOM 745 C C . THR A 1 91 ? -32.977 -14.734 52.423 1.00 63.38 91 THR A C 1
ATOM 747 O O . THR A 1 91 ? -33.362 -15.068 53.541 1.00 63.38 91 THR A O 1
ATOM 750 N N . VAL A 1 92 ? -32.920 -15.594 51.408 1.00 70.44 92 VAL A N 1
ATOM 751 C CA . VAL A 1 92 ? -33.159 -17.030 51.584 1.00 70.44 92 VAL A CA 1
ATOM 752 C C . VAL A 1 92 ? -31.956 -17.649 52.295 1.00 70.44 92 VAL A C 1
ATOM 754 O O . VAL A 1 92 ? -30.890 -17.852 51.714 1.00 70.44 92 VAL A O 1
ATOM 757 N N . SER A 1 93 ? -32.109 -17.927 53.586 1.00 67.50 93 SER A N 1
ATOM 758 C CA . SER A 1 93 ? -31.137 -18.670 54.378 1.00 67.50 93 SER A CA 1
ATOM 759 C C . SER A 1 93 ? -31.342 -20.170 54.166 1.00 67.50 93 SER A C 1
ATOM 761 O O . SER A 1 93 ? -32.430 -20.710 54.355 1.00 67.50 93 SER A O 1
ATOM 763 N N . IL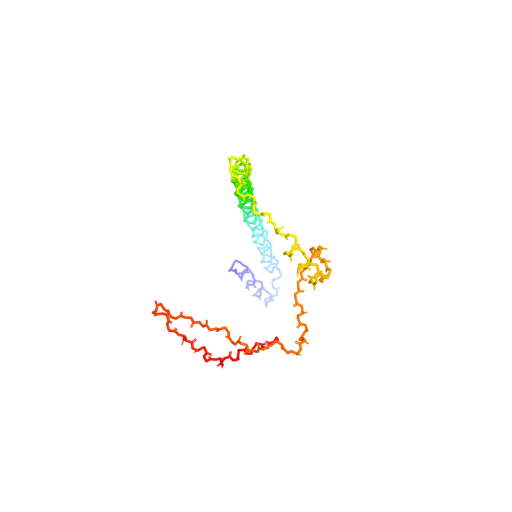E A 1 94 ? -30.280 -20.866 53.752 1.00 77.12 94 ILE A N 1
ATOM 764 C CA . ILE A 1 94 ? -30.291 -22.331 53.673 1.00 77.12 94 ILE A CA 1
ATOM 765 C C . ILE A 1 94 ? -30.444 -22.856 55.105 1.00 77.12 94 ILE A C 1
ATOM 767 O O . ILE A 1 94 ? -29.631 -22.512 55.972 1.00 77.12 94 ILE A O 1
ATOM 771 N N . SER A 1 95 ? -31.488 -23.653 55.351 1.00 78.56 95 SER A N 1
ATOM 772 C CA . SER A 1 95 ? -31.700 -24.281 56.657 1.00 78.56 95 SER A CA 1
ATOM 773 C C . SER A 1 95 ? -30.538 -25.218 56.993 1.00 78.56 95 SER A C 1
ATOM 775 O O . SER A 1 95 ? -29.841 -25.704 56.104 1.00 78.56 95 SER A O 1
ATOM 777 N N . GLU A 1 96 ? -30.319 -25.467 58.27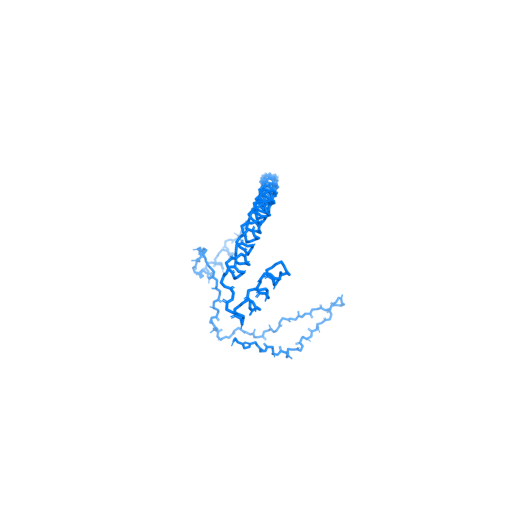9 1.00 71.19 96 GLU A N 1
ATOM 778 C CA . GLU A 1 96 ? -29.214 -26.292 58.785 1.00 71.19 96 GLU A CA 1
ATOM 779 C C . GLU A 1 96 ? -29.137 -27.661 58.082 1.00 71.19 96 GLU A C 1
ATOM 781 O O . GLU A 1 96 ? -28.111 -27.985 57.491 1.00 71.19 96 GLU A O 1
ATOM 786 N N . ASN A 1 97 ? -30.268 -28.366 57.950 1.00 68.94 97 ASN A N 1
ATOM 787 C CA . ASN A 1 97 ? -30.358 -29.630 57.205 1.00 68.94 97 ASN A CA 1
ATOM 788 C C . ASN A 1 97 ? -29.998 -29.521 55.710 1.00 68.94 97 ASN A C 1
ATOM 790 O O . ASN A 1 97 ? -29.577 -30.503 55.101 1.00 68.94 97 ASN A O 1
ATOM 794 N N . GLY A 1 98 ? -30.207 -28.358 55.087 1.00 67.12 98 GLY A N 1
ATOM 795 C CA . GLY A 1 98 ? -29.839 -28.117 53.690 1.00 67.12 98 GLY A CA 1
ATOM 796 C C . GLY A 1 98 ? -28.339 -27.882 53.497 1.00 67.12 98 GLY A C 1
ATOM 797 O O . GLY A 1 98 ? -27.831 -28.109 52.401 1.00 67.12 98 GLY A O 1
ATOM 798 N N . LYS A 1 99 ? -27.624 -27.458 54.549 1.00 70.62 99 LYS A N 1
ATOM 799 C CA . LYS A 1 99 ? -26.164 -27.282 54.530 1.00 70.62 99 LYS A CA 1
ATOM 800 C C . LYS A 1 99 ? -25.434 -28.619 54.638 1.00 70.62 99 LYS A C 1
ATOM 802 O O . LYS A 1 99 ? -24.504 -28.844 53.870 1.00 70.62 99 LYS A O 1
ATOM 807 N N . ASP A 1 100 ? -25.910 -29.526 55.489 1.00 66.19 100 ASP A N 1
ATOM 808 C CA . ASP A 1 100 ? -25.329 -30.870 55.641 1.00 66.19 100 ASP A CA 1
ATOM 809 C C . ASP A 1 100 ? -25.440 -31.704 54.350 1.00 66.19 100 ASP A C 1
ATOM 811 O O . ASP A 1 100 ? -24.545 -32.474 54.007 1.00 66.19 100 ASP A O 1
ATOM 815 N N . ALA A 1 101 ? -26.515 -31.511 53.576 1.00 65.19 101 ALA A N 1
ATOM 816 C CA . ALA A 1 101 ? -26.685 -32.141 52.264 1.00 65.19 101 ALA A CA 1
ATOM 817 C C . ALA A 1 101 ? -25.748 -31.569 51.178 1.00 65.19 101 ALA A C 1
ATOM 819 O O . ALA A 1 101 ? -25.538 -32.212 50.148 1.00 65.19 101 ALA A O 1
ATOM 820 N N . LEU A 1 102 ? -25.204 -30.366 51.391 1.00 65.75 102 LEU A N 1
ATOM 821 C CA . LEU A 1 102 ? -24.308 -29.674 50.460 1.00 65.75 102 LEU A CA 1
ATOM 822 C C . LEU A 1 102 ? -22.836 -30.040 50.711 1.00 65.75 102 LEU A C 1
ATOM 824 O O . LEU A 1 102 ? -22.052 -30.111 49.768 1.00 65.75 102 LEU A O 1
ATOM 828 N N . ASP A 1 103 ? -22.485 -30.347 51.962 1.00 58.94 103 ASP A N 1
ATOM 829 C CA . ASP A 1 103 ? -21.136 -30.764 52.369 1.00 58.94 103 ASP A CA 1
ATOM 830 C C . ASP A 1 103 ? -20.745 -32.141 51.791 1.00 58.94 103 ASP A C 1
ATOM 832 O O . ASP A 1 103 ? -19.584 -32.393 51.478 1.00 58.94 103 ASP A O 1
ATOM 836 N N . GLY A 1 104 ? -21.732 -33.006 51.519 1.00 55.62 104 GLY A N 1
ATOM 837 C CA . GLY A 1 104 ? -21.539 -34.329 50.903 1.00 55.62 104 GLY A CA 1
ATOM 838 C C . GLY A 1 104 ? -21.243 -34.336 49.393 1.00 55.62 104 GLY A C 1
ATOM 839 O O . GLY A 1 104 ? -21.094 -35.410 48.811 1.00 55.62 104 GLY A O 1
ATOM 840 N N . LYS A 1 105 ? -21.178 -33.166 48.744 1.00 58.88 105 LYS A N 1
ATOM 841 C CA . LYS A 1 105 ? -20.812 -32.987 47.325 1.00 58.88 105 LYS A CA 1
ATOM 842 C C . LYS A 1 105 ? -19.781 -31.866 47.168 1.00 58.88 105 LYS A C 1
ATOM 844 O O . LYS A 1 105 ? -19.924 -30.966 46.345 1.00 58.88 105 LYS A O 1
ATOM 849 N N . THR A 1 106 ? -18.734 -31.905 47.979 1.00 49.16 106 THR A N 1
ATOM 850 C CA . THR A 1 106 ? -17.536 -31.092 47.770 1.00 49.16 106 THR A CA 1
ATOM 851 C C . THR A 1 106 ? -16.499 -31.900 46.992 1.00 49.16 106 THR A C 1
ATOM 853 O O . THR A 1 106 ? -15.551 -32.436 47.554 1.00 49.16 106 THR A O 1
ATOM 856 N N . ASP A 1 107 ? -16.656 -31.964 45.669 1.00 50.56 107 ASP A N 1
ATOM 857 C CA . ASP A 1 107 ? -15.477 -32.119 44.813 1.00 50.56 107 ASP A CA 1
ATOM 858 C C . ASP A 1 107 ? -14.717 -30.778 44.841 1.00 50.56 107 ASP A C 1
ATOM 860 O O . ASP A 1 107 ? -15.343 -29.713 44.748 1.00 50.56 107 ASP A O 1
ATOM 864 N N . PRO A 1 108 ? -13.391 -30.777 45.060 1.00 52.62 108 PRO A N 1
ATOM 865 C CA . PRO A 1 108 ? -12.669 -29.570 45.409 1.00 52.62 108 PRO A CA 1
ATOM 866 C C . PRO A 1 108 ? -12.581 -28.611 44.219 1.00 52.62 108 PRO A C 1
ATOM 868 O O . PRO A 1 108 ? -12.306 -28.985 43.083 1.00 52.62 108 PRO A O 1
ATOM 871 N N . VAL A 1 109 ? -12.791 -27.342 44.553 1.00 45.84 109 VAL A N 1
ATOM 872 C CA . VAL A 1 109 ? -12.507 -26.120 43.800 1.00 45.84 109 VAL A CA 1
ATOM 873 C C . VAL A 1 109 ? -11.374 -26.264 42.772 1.00 45.84 109 VAL A C 1
ATOM 875 O O . VAL A 1 109 ? -10.229 -26.517 43.138 1.00 45.84 109 VAL A O 1
ATOM 878 N N . GLN A 1 110 ? -11.657 -25.901 41.517 1.00 34.44 110 GLN A N 1
ATOM 879 C CA . GLN A 1 110 ? -10.650 -25.332 40.621 1.00 34.44 110 GLN A CA 1
ATOM 880 C C . GLN A 1 110 ? -11.050 -23.902 40.239 1.00 34.44 110 GLN A C 1
ATOM 882 O O . GLN A 1 110 ? -11.634 -23.622 39.196 1.00 34.44 110 GLN A O 1
ATOM 887 N N . THR A 1 111 ? -10.717 -22.965 41.126 1.00 41.91 111 THR A N 1
ATOM 888 C CA . THR A 1 111 ? -10.332 -21.607 40.736 1.00 41.91 111 THR A CA 1
ATOM 889 C C . THR A 1 111 ? -9.112 -21.698 39.830 1.00 41.91 111 THR A C 1
ATOM 891 O O . THR A 1 111 ? -8.065 -22.174 40.260 1.00 41.91 111 THR A O 1
ATOM 894 N N . GLY A 1 112 ? -9.225 -21.204 38.604 1.00 33.84 112 GLY A N 1
ATOM 895 C CA . GLY A 1 112 ? -8.076 -21.020 37.727 1.00 33.84 112 GLY A CA 1
ATOM 896 C C . GLY A 1 112 ? -8.499 -20.954 36.272 1.00 33.84 112 GLY A C 1
ATOM 897 O O . GLY A 1 112 ? -8.967 -21.939 35.718 1.00 33.84 112 GLY A O 1
ATOM 898 N N . ALA A 1 113 ? -8.336 -19.779 35.671 1.00 44.50 113 ALA A N 1
ATOM 899 C CA . ALA A 1 113 ? -8.318 -19.620 34.228 1.00 44.50 113 ALA A CA 1
ATOM 900 C C . ALA A 1 113 ? -7.345 -20.627 33.595 1.00 44.50 113 ALA A C 1
ATOM 902 O O . ALA A 1 113 ? -6.203 -20.675 34.034 1.00 44.50 113 ALA A O 1
ATOM 903 N N . ASP A 1 114 ? -7.784 -21.405 32.608 1.00 33.50 114 ASP A N 1
ATOM 904 C CA . ASP A 1 114 ? -7.196 -21.513 31.265 1.00 33.50 114 ASP A CA 1
ATOM 905 C C . ASP A 1 114 ? -7.978 -22.562 30.444 1.00 33.50 114 ASP A C 1
ATOM 907 O O . ASP A 1 114 ? -8.748 -23.361 30.969 1.00 33.50 114 ASP A O 1
ATOM 911 N N . ASN A 1 115 ? -7.812 -22.472 29.135 1.00 44.31 115 ASN A N 1
ATOM 912 C CA . ASN A 1 115 ? -8.528 -23.109 28.039 1.00 44.31 115 ASN A CA 1
ATOM 913 C C . ASN A 1 115 ? -8.632 -24.651 28.051 1.00 44.31 115 ASN A C 1
ATOM 915 O O . ASN A 1 115 ? -7.748 -25.355 28.523 1.00 44.31 115 ASN A O 1
ATOM 919 N N . GLY A 1 116 ? -9.635 -25.150 27.313 1.00 40.00 116 GLY A N 1
ATOM 920 C CA . GLY A 1 116 ? -9.583 -26.455 26.642 1.00 40.00 116 GLY A CA 1
ATOM 921 C C . GLY A 1 116 ? -10.133 -27.621 27.457 1.00 40.00 116 GLY A C 1
ATOM 922 O O . GLY A 1 116 ? -9.523 -28.082 28.409 1.00 40.00 116 GLY A O 1
ATOM 923 N N . ILE A 1 117 ? -11.279 -28.143 27.031 1.00 34.66 117 ILE A N 1
ATOM 924 C CA . ILE A 1 117 ? -11.871 -29.360 27.583 1.00 34.66 117 ILE A CA 1
ATOM 925 C C . ILE A 1 117 ? -11.331 -30.562 26.784 1.00 34.66 117 ILE A C 1
ATOM 927 O O . ILE A 1 117 ? -11.679 -30.676 25.607 1.00 34.66 117 ILE A O 1
ATOM 931 N N . PRO A 1 118 ? -10.571 -31.500 27.377 1.00 43.22 118 PRO A N 1
ATOM 932 C CA . PRO A 1 118 ? -10.639 -32.899 26.999 1.00 43.22 118 PRO A CA 1
ATOM 933 C C . PRO A 1 118 ? -11.470 -33.616 28.068 1.00 43.22 118 PRO A C 1
ATOM 935 O O . PRO A 1 118 ? -11.028 -33.818 29.196 1.00 43.22 118 PRO A O 1
ATOM 938 N N . VAL A 1 119 ? -12.710 -33.962 27.727 1.00 36.25 119 VAL A N 1
ATOM 939 C CA . VAL A 1 119 ? -13.515 -34.876 28.543 1.00 36.25 119 VAL A CA 1
ATOM 940 C C . VAL A 1 119 ? -13.080 -36.281 28.159 1.00 36.25 119 VAL A C 1
ATOM 942 O O . VAL A 1 119 ? -13.428 -36.762 27.082 1.00 36.25 119 VAL A O 1
ATOM 945 N N . GLU A 1 120 ? -12.289 -36.916 29.025 1.00 35.34 120 GLU A N 1
ATOM 946 C CA . GLU A 1 120 ? -12.273 -38.371 29.082 1.00 35.34 120 GLU A CA 1
ATOM 947 C C . GLU A 1 120 ? -13.488 -38.858 29.874 1.00 35.34 120 GLU A C 1
ATOM 949 O O . GLU A 1 120 ? -13.771 -38.464 31.006 1.00 35.34 120 GLU A O 1
ATOM 954 N N . GLU A 1 121 ? -14.209 -39.701 29.157 1.00 42.91 121 GLU A N 1
ATOM 955 C CA . GLU A 1 121 ? -15.346 -40.538 29.469 1.00 42.91 121 GLU A CA 1
ATOM 956 C C . GLU A 1 121 ? -15.172 -41.336 30.774 1.00 42.91 121 GLU A C 1
ATOM 958 O O . GLU A 1 121 ? -14.358 -42.253 30.862 1.00 42.91 121 GLU A O 1
ATOM 963 N N . THR A 1 122 ? -16.006 -41.048 31.778 1.00 35.91 122 THR A N 1
ATOM 964 C CA . THR A 1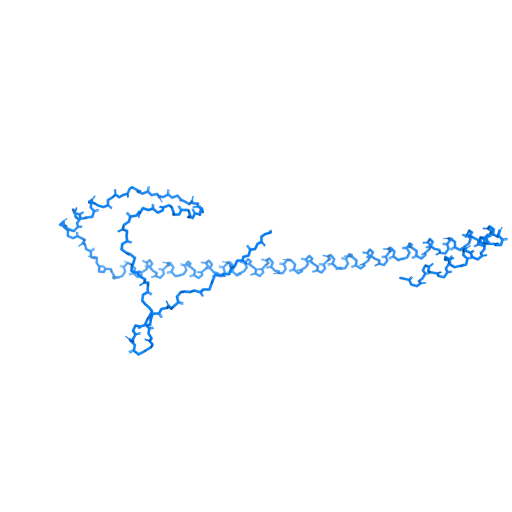 122 ? -16.364 -42.042 32.795 1.00 35.91 122 THR A CA 1
ATOM 965 C C . THR A 1 122 ? -17.722 -42.636 32.434 1.00 35.91 122 THR A C 1
ATOM 967 O O . THR A 1 122 ? -18.762 -41.974 32.403 1.00 35.91 122 THR A O 1
ATOM 970 N N . ALA A 1 123 ? -17.667 -43.911 32.062 1.00 45.56 123 ALA A N 1
ATOM 971 C CA . ALA A 1 123 ? -18.780 -44.744 31.652 1.00 45.56 123 ALA A CA 1
ATOM 972 C C . ALA A 1 123 ? -19.758 -44.977 32.817 1.00 45.56 123 ALA A C 1
ATOM 974 O O . ALA A 1 123 ? -19.427 -45.714 33.737 1.00 45.56 123 ALA A O 1
ATOM 975 N N . ASP A 1 124 ? -20.911 -44.297 32.782 1.00 40.78 124 ASP A N 1
ATOM 976 C CA . ASP A 1 124 ? -22.264 -44.776 33.175 1.00 40.78 124 ASP A CA 1
ATOM 977 C C . ASP A 1 124 ? -23.278 -43.635 33.428 1.00 40.78 124 ASP A C 1
ATOM 979 O O . ASP A 1 124 ? -24.308 -43.802 34.086 1.00 40.78 124 ASP A O 1
ATOM 983 N N . ALA A 1 125 ? -23.062 -42.449 32.850 1.00 45.62 125 ALA A N 1
ATOM 984 C CA . ALA A 1 125 ? -24.126 -41.457 32.738 1.00 45.62 125 ALA A CA 1
ATOM 985 C C . ALA A 1 125 ? -25.120 -41.904 31.652 1.00 45.62 125 ALA A C 1
ATOM 987 O O . ALA A 1 125 ? -24.818 -41.889 30.459 1.00 45.62 125 ALA A O 1
ATOM 988 N N . ILE A 1 126 ? -26.299 -42.338 32.097 1.00 48.09 126 ILE A N 1
ATOM 989 C CA . ILE A 1 126 ? -27.488 -42.662 31.302 1.00 48.09 126 ILE A CA 1
ATOM 990 C C . ILE A 1 126 ? -27.561 -41.742 30.074 1.00 48.09 126 ILE A C 1
ATOM 992 O O . ILE A 1 126 ? -27.763 -40.535 30.203 1.00 48.09 126 ILE A O 1
ATOM 996 N N . LYS A 1 127 ? -27.391 -42.328 28.882 1.00 52.62 127 LYS A N 1
ATOM 997 C CA . LYS A 1 127 ? -27.498 -41.659 27.579 1.00 52.62 127 LYS A CA 1
ATOM 998 C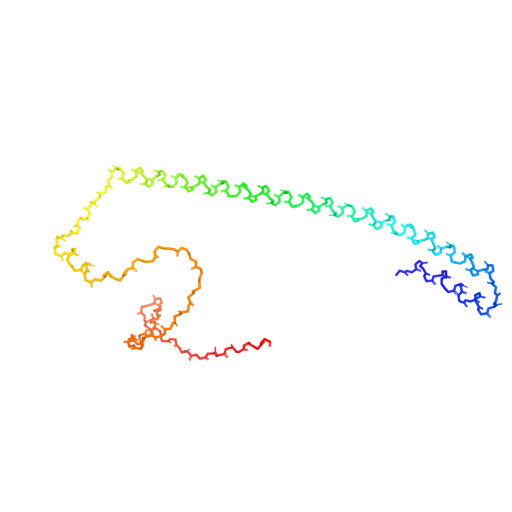 C . LYS A 1 127 ? -28.943 -41.204 27.352 1.00 52.62 127 LYS A C 1
ATOM 1000 O O . LYS A 1 127 ? -29.695 -41.856 26.634 1.00 52.62 127 LYS A O 1
ATOM 1005 N N . MET A 1 128 ? -29.370 -40.122 27.996 1.00 58.97 128 MET A N 1
ATOM 1006 C CA . MET A 1 128 ? -30.594 -39.435 27.601 1.00 58.97 128 MET A CA 1
ATOM 1007 C C . MET A 1 128 ? -30.226 -38.465 26.486 1.00 58.97 128 MET A C 1
ATOM 1009 O O . MET A 1 128 ? -29.560 -37.459 26.719 1.00 58.97 128 MET A O 1
ATOM 1013 N N . GLU A 1 129 ? -30.620 -38.801 25.259 1.00 61.50 129 GLU A N 1
ATOM 1014 C CA . GLU A 1 129 ? -30.532 -37.864 24.144 1.00 61.50 129 GLU A CA 1
ATOM 1015 C C . GLU A 1 129 ? -31.345 -36.602 24.478 1.00 61.50 129 GLU A C 1
ATOM 1017 O O . GLU A 1 129 ? -32.453 -36.709 25.021 1.00 61.50 129 GLU A O 1
ATOM 1022 N N . PRO A 1 130 ? -30.819 -35.400 24.187 1.00 66.00 130 PRO A N 1
ATOM 1023 C CA . PRO A 1 130 ? -31.553 -34.166 24.410 1.00 66.00 130 PRO A CA 1
ATOM 1024 C C . PRO A 1 130 ? -32.836 -34.167 23.570 1.00 66.00 130 PRO A C 1
ATOM 1026 O O . PRO A 1 130 ? -32.799 -34.207 22.342 1.00 66.00 130 PRO A O 1
ATOM 1029 N N . VAL A 1 131 ? -33.987 -34.127 24.243 1.00 76.44 131 VAL A N 1
ATOM 1030 C CA . VAL A 1 131 ? -35.304 -34.095 23.594 1.00 76.44 131 VAL A CA 1
ATOM 1031 C C . VAL A 1 131 ? -35.620 -32.664 23.168 1.00 76.44 131 VAL A C 1
ATOM 1033 O O . VAL A 1 131 ? -35.684 -31.762 24.004 1.00 76.44 131 VAL A O 1
ATOM 1036 N N . ILE A 1 132 ? -35.838 -32.448 21.871 1.00 79.06 132 ILE A N 1
ATOM 1037 C CA . ILE A 1 132 ? -36.185 -31.134 21.317 1.00 79.06 132 ILE A CA 1
ATOM 1038 C C . ILE A 1 132 ? -37.709 -31.051 21.183 1.00 79.06 132 ILE A C 1
ATOM 1040 O O . ILE A 1 132 ? -38.319 -31.929 20.577 1.00 79.06 132 ILE A O 1
ATOM 1044 N N . TYR A 1 133 ? -38.336 -29.999 21.717 1.00 79.88 133 TYR A N 1
ATOM 1045 C CA . TYR A 1 133 ? -39.789 -29.798 21.645 1.00 79.88 133 TYR A CA 1
ATOM 1046 C C . TYR A 1 133 ? -40.188 -28.863 20.500 1.00 79.88 133 TYR A C 1
ATOM 1048 O O . TYR A 1 133 ? -39.539 -27.846 20.247 1.00 79.88 133 TYR A O 1
ATOM 1056 N N . THR A 1 134 ? -41.288 -29.187 19.824 1.00 78.56 134 THR A N 1
ATOM 1057 C CA . THR A 1 134 ? -41.902 -28.322 18.811 1.00 78.56 134 THR A CA 1
ATOM 1058 C C . THR A 1 134 ? -42.728 -27.211 19.469 1.00 78.56 134 THR A C 1
ATOM 1060 O O . THR A 1 134 ? -43.052 -27.265 20.655 1.00 78.56 134 THR A O 1
ATOM 1063 N N . LYS A 1 135 ? -43.122 -26.183 18.701 1.00 77.44 135 LYS A N 1
ATOM 1064 C CA . LYS A 1 135 ? -43.932 -25.055 19.216 1.00 77.44 135 LYS A CA 1
ATOM 1065 C C . LYS A 1 135 ? -45.295 -25.479 19.790 1.00 77.44 135 LYS A C 1
ATOM 1067 O O . LYS A 1 135 ? -45.909 -24.697 20.505 1.00 77.44 135 LYS A O 1
ATOM 1072 N N . THR A 1 136 ? -45.761 -26.687 19.476 1.00 79.00 136 THR A N 1
ATOM 1073 C CA . THR A 1 136 ? -46.996 -27.296 19.994 1.00 79.00 136 THR A CA 1
ATOM 1074 C C . THR A 1 136 ? -46.765 -28.193 21.215 1.00 79.00 136 THR A C 1
ATOM 1076 O O . THR A 1 136 ? -47.727 -28.734 21.750 1.00 79.00 136 THR A O 1
ATOM 1079 N N . GLY A 1 137 ? -45.520 -28.327 21.688 1.00 75.38 137 GLY A N 1
ATOM 1080 C CA . GLY A 1 137 ? -45.166 -29.123 22.866 1.00 75.38 137 GLY A CA 1
ATOM 1081 C C . GLY A 1 137 ? -44.943 -30.611 22.586 1.00 75.38 137 GLY A C 1
ATOM 1082 O O . GLY A 1 137 ? -44.830 -31.391 23.528 1.00 75.38 137 GLY A O 1
ATOM 1083 N N . GLU A 1 138 ? -44.854 -31.024 21.320 1.00 76.56 138 GLU A N 1
ATOM 1084 C CA . GLU A 1 138 ? -44.557 -32.415 20.965 1.00 76.56 138 GLU A CA 1
ATOM 1085 C C . GLU A 1 138 ? -43.044 -32.668 20.947 1.00 76.56 138 GLU A C 1
ATOM 1087 O O . GLU A 1 138 ? -42.262 -31.841 20.471 1.00 76.56 138 GLU A O 1
ATOM 1092 N N . ALA A 1 139 ? -42.626 -33.825 21.464 1.00 75.31 139 ALA A N 1
ATOM 1093 C CA . ALA A 1 139 ? -41.232 -34.252 21.460 1.00 75.31 139 ALA A CA 1
ATOM 1094 C C . ALA A 1 139 ? -40.802 -34.677 20.045 1.00 75.31 139 ALA A C 1
ATOM 1096 O O . ALA A 1 139 ? -41.297 -35.666 19.504 1.00 75.31 139 ALA A O 1
ATOM 1097 N N . SER A 1 140 ? -39.854 -33.948 19.459 1.00 65.88 140 SER A N 1
ATOM 1098 C CA . SER A 1 140 ? -39.197 -34.301 18.200 1.00 65.88 140 SER A CA 1
ATOM 1099 C C . SER A 1 140 ? -37.910 -35.080 18.480 1.00 65.88 140 SER A C 1
ATOM 1101 O O . SER A 1 140 ? -37.049 -34.639 19.243 1.00 65.88 140 SER A O 1
ATOM 1103 N N . LYS A 1 141 ? -37.790 -36.268 17.882 1.00 65.56 141 LYS A N 1
ATOM 1104 C CA . LYS A 1 141 ? -36.550 -37.053 17.891 1.00 65.56 141 LYS A CA 1
ATOM 1105 C C . LYS A 1 141 ? -35.677 -36.564 16.741 1.00 65.56 141 LYS A C 1
ATOM 1107 O O . LYS A 1 141 ? -36.123 -36.573 15.597 1.00 65.56 141 LYS A O 1
ATOM 1112 N N . SER A 1 142 ? -34.458 -36.122 17.033 1.00 58.59 142 SER A N 1
ATOM 1113 C CA . SER A 1 142 ? -33.471 -35.813 16.001 1.00 58.59 142 SER A CA 1
ATOM 1114 C C . SER A 1 142 ? -32.884 -37.117 15.466 1.00 58.59 142 SER A C 1
ATOM 1116 O O . SER A 1 142 ? -32.200 -37.827 16.199 1.00 58.59 142 SER A O 1
ATOM 1118 N N . GLU A 1 143 ? -33.129 -37.442 14.199 1.00 51.56 143 GLU A N 1
ATOM 1119 C CA . GLU A 1 143 ? -32.385 -38.496 13.508 1.00 51.56 143 GLU A CA 1
ATOM 1120 C C . GLU A 1 143 ? -30.938 -38.017 13.307 1.00 51.56 143 GLU A C 1
ATOM 1122 O O . GLU A 1 143 ? -30.651 -37.129 12.506 1.00 51.56 143 GLU A O 1
ATOM 1127 N N . SER A 1 144 ? -30.026 -38.558 14.113 1.00 49.66 144 SER A N 1
ATOM 1128 C CA . SER A 1 144 ? -28.586 -38.326 14.008 1.00 49.66 144 SER A CA 1
ATOM 1129 C C . SER A 1 144 ? -28.014 -39.125 12.836 1.00 49.66 144 SER A C 1
ATOM 1131 O O . SER A 1 144 ? -28.128 -40.350 12.804 1.00 49.66 144 SER A O 1
ATOM 1133 N N . GLY A 1 145 ? -27.370 -38.448 11.881 1.00 46.41 145 GLY A N 1
ATOM 1134 C CA . GLY A 1 145 ? -26.586 -39.129 10.854 1.00 46.41 145 GLY A CA 1
ATOM 1135 C C . GLY A 1 145 ? -26.172 -38.251 9.680 1.00 46.41 145 GLY A C 1
ATOM 1136 O O . GLY A 1 145 ? -26.655 -38.432 8.566 1.00 46.41 145 GLY A O 1
ATOM 1137 N N . THR A 1 146 ? -25.233 -37.325 9.873 1.00 45.38 146 THR A N 1
ATOM 1138 C CA . THR A 1 146 ? -24.424 -36.842 8.741 1.00 45.38 146 THR A CA 1
ATOM 1139 C C . THR A 1 146 ? -22.995 -36.600 9.203 1.00 45.38 146 THR A C 1
ATOM 1141 O O . THR A 1 146 ? -22.673 -35.576 9.798 1.00 45.38 146 THR A O 1
ATOM 1144 N N . ASN A 1 147 ? -22.132 -37.585 8.961 1.00 47.59 147 ASN A N 1
ATOM 1145 C CA . ASN A 1 147 ? -20.708 -37.497 9.265 1.00 47.59 147 ASN A CA 1
ATOM 1146 C C . ASN A 1 147 ? -20.037 -36.691 8.144 1.00 47.59 147 ASN A C 1
ATOM 1148 O O . ASN A 1 147 ? -19.946 -37.176 7.017 1.00 47.59 147 ASN A O 1
ATOM 1152 N N . ILE A 1 148 ? -19.592 -35.466 8.426 1.00 51.75 148 ILE A N 1
ATOM 1153 C CA . ILE A 1 148 ? -18.810 -34.664 7.476 1.00 51.75 148 ILE A CA 1
ATOM 1154 C C . ILE A 1 148 ? -17.330 -34.854 7.818 1.00 51.75 148 ILE A C 1
ATOM 1156 O O . ILE A 1 148 ? -16.857 -34.374 8.844 1.00 51.75 148 ILE A O 1
ATOM 1160 N N . SER A 1 149 ? -16.602 -35.584 6.973 1.00 46.50 149 SER A N 1
ATOM 1161 C CA . SER A 1 149 ? -15.154 -35.785 7.101 1.00 46.50 149 SER A CA 1
ATOM 1162 C C . SER A 1 149 ? -14.398 -34.655 6.399 1.00 46.50 149 SER A C 1
ATOM 1164 O O . SER A 1 149 ? -14.572 -34.454 5.199 1.00 46.50 149 SER A O 1
ATOM 1166 N N . VAL A 1 150 ? -13.538 -33.941 7.128 1.00 47.62 150 VAL A N 1
ATOM 1167 C CA . VAL A 1 150 ? -12.566 -32.990 6.562 1.00 47.62 150 VAL A CA 1
ATOM 1168 C C . VAL A 1 150 ? -11.171 -33.583 6.748 1.00 47.62 150 VAL A C 1
ATOM 1170 O O . VAL A 1 150 ? -10.746 -33.819 7.877 1.00 47.62 150 VAL A O 1
ATOM 1173 N N . SER A 1 151 ? -10.480 -33.865 5.644 1.00 52.28 151 SER A N 1
ATOM 1174 C CA . SER A 1 151 ? -9.071 -34.276 5.635 1.00 52.28 151 SER A CA 1
ATOM 1175 C C . SER A 1 151 ? -8.176 -33.038 5.531 1.00 52.28 151 SER A C 1
ATOM 1177 O O . SER A 1 151 ? -8.467 -32.152 4.727 1.00 52.28 151 SER A O 1
ATOM 1179 N N . VAL A 1 152 ? -7.133 -32.988 6.366 1.00 50.28 152 VAL A N 1
ATOM 1180 C CA . VAL A 1 152 ? -6.083 -31.949 6.385 1.00 50.28 152 VAL A CA 1
ATOM 1181 C C . VAL A 1 152 ? -5.075 -32.186 5.268 1.00 50.28 152 VAL A C 1
ATOM 1183 O O . VAL A 1 152 ? -4.724 -33.370 5.055 1.00 50.28 152 VAL A O 1
#

Foldseek 3Di:
DVQLVVLVVQLVVCVVVVNVVSNVVSVVSVVVVVVVVVVVVVVVVVVVVVVVVVVVVVVVVVVVVVVVVVVVVVVVVVVVVVVVVVPDDPDDDQDPVSVVVVVVPPPDDDDDDDDDDDDDDDPDDPPDDDFDADPVGDTDDDPDDDDDDDDD